Protein AF-L9YG20-F1 (afdb_monomer_lite)

Structure (mmCIF, N/CA/C/O backbone):
data_AF-L9YG20-F1
#
_entry.id   AF-L9YG20-F1
#
loop_
_atom_site.group_PDB
_atom_site.id
_atom_site.type_symbol
_atom_site.label_atom_id
_atom_site.label_alt_id
_atom_site.label_comp_id
_atom_site.label_asym_id
_atom_site.label_entity_id
_atom_site.label_seq_id
_atom_site.pdbx_PDB_ins_code
_atom_site.Cartn_x
_atom_site.Cartn_y
_atom_site.Cartn_z
_atom_site.occupancy
_atom_site.B_iso_or_equiv
_atom_site.auth_seq_id
_atom_site.auth_comp_id
_atom_site.auth_asym_id
_atom_site.auth_atom_id
_atom_site.pdbx_PDB_model_num
ATOM 1 N N . MET A 1 1 ? 28.658 10.683 -36.155 1.00 41.19 1 MET A N 1
ATOM 2 C CA . MET A 1 1 ? 28.350 9.750 -35.059 1.00 41.19 1 MET A CA 1
ATOM 3 C C . MET A 1 1 ? 27.259 10.428 -34.274 1.00 41.19 1 MET A C 1
ATOM 5 O O . MET A 1 1 ? 27.498 11.534 -33.816 1.00 41.19 1 MET A O 1
ATOM 9 N N . VAL A 1 2 ? 26.048 9.879 -34.307 1.00 47.47 2 VAL A N 1
ATOM 10 C CA . VAL A 1 2 ? 24.946 10.386 -33.490 1.00 47.47 2 VAL A CA 1
ATOM 11 C C . VAL A 1 2 ? 25.234 9.836 -32.102 1.00 47.47 2 VAL A C 1
ATOM 13 O O . VAL A 1 2 ? 25.239 8.621 -31.924 1.00 47.47 2 VAL A O 1
ATOM 16 N N . GLU A 1 3 ? 25.645 10.704 -31.184 1.00 47.28 3 GLU A N 1
ATOM 17 C CA . GLU A 1 3 ? 25.585 10.387 -29.763 1.00 47.28 3 GLU A CA 1
ATOM 18 C C . GLU A 1 3 ? 24.101 10.154 -29.473 1.00 47.28 3 GLU A C 1
ATOM 20 O O . GLU A 1 3 ? 23.304 11.079 -29.605 1.00 47.28 3 GLU A O 1
ATOM 25 N N . ASP A 1 4 ? 23.720 8.898 -29.215 1.00 54.09 4 ASP A N 1
ATOM 26 C CA . ASP A 1 4 ? 22.448 8.596 -28.564 1.00 54.09 4 ASP A CA 1
ATOM 27 C C . ASP A 1 4 ? 22.463 9.405 -27.266 1.00 54.09 4 ASP A C 1
ATOM 29 O O . ASP A 1 4 ? 23.190 9.085 -26.321 1.00 54.09 4 ASP A O 1
ATOM 33 N N . GLU A 1 5 ? 21.741 10.519 -27.264 1.00 53.12 5 GLU A N 1
ATOM 34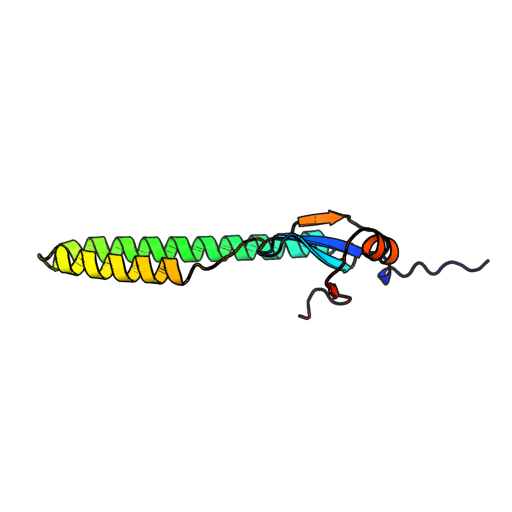 C CA . GLU A 1 5 ? 21.420 11.276 -26.068 1.00 53.12 5 GLU A CA 1
ATOM 35 C C . GLU A 1 5 ? 20.531 10.342 -25.247 1.00 53.12 5 GLU A C 1
ATOM 37 O O . GLU A 1 5 ? 19.328 10.254 -25.473 1.00 53.12 5 GLU A O 1
ATOM 42 N N . PHE A 1 6 ? 21.161 9.509 -24.413 1.00 54.47 6 PHE A N 1
ATOM 43 C CA . PHE A 1 6 ? 20.465 8.601 -23.514 1.00 54.47 6 PHE A CA 1
ATOM 44 C C . PHE A 1 6 ? 19.590 9.459 -22.609 1.00 54.47 6 PHE A C 1
ATOM 46 O O . PHE A 1 6 ? 20.088 10.113 -21.694 1.00 54.47 6 PHE A O 1
ATOM 53 N N . ASP A 1 7 ? 18.298 9.494 -22.911 1.00 66.25 7 ASP A N 1
ATOM 54 C CA . ASP A 1 7 ? 17.338 10.219 -22.113 1.00 66.25 7 ASP A CA 1
ATOM 55 C C . ASP A 1 7 ? 17.146 9.430 -20.818 1.00 66.25 7 ASP A C 1
ATOM 57 O O . ASP A 1 7 ? 16.628 8.313 -20.821 1.00 66.25 7 ASP A O 1
ATOM 61 N N . ASP A 1 8 ? 17.595 9.983 -19.692 1.00 67.75 8 ASP A N 1
ATOM 62 C CA . ASP A 1 8 ? 17.392 9.367 -18.376 1.00 67.75 8 ASP A CA 1
ATOM 63 C C . ASP A 1 8 ? 15.893 9.124 -18.086 1.00 67.75 8 ASP A C 1
ATOM 65 O O . ASP A 1 8 ? 15.562 8.302 -17.231 1.00 67.75 8 ASP A O 1
ATOM 69 N N . ARG A 1 9 ? 14.987 9.779 -18.834 1.00 71.94 9 ARG A N 1
ATOM 70 C CA . ARG A 1 9 ? 13.533 9.547 -18.812 1.00 71.94 9 ARG A CA 1
ATOM 71 C C . ARG A 1 9 ? 13.108 8.177 -19.347 1.00 71.94 9 ARG A C 1
ATOM 73 O O . ARG A 1 9 ? 12.033 7.708 -18.989 1.00 71.94 9 ARG A O 1
ATOM 80 N N . ASP A 1 10 ? 13.945 7.506 -20.133 1.00 87.25 10 ASP A N 1
ATOM 81 C CA . ASP A 1 10 ? 13.623 6.188 -20.691 1.00 87.25 10 ASP A CA 1
ATOM 82 C C . ASP A 1 10 ? 13.869 5.049 -19.692 1.00 87.25 10 ASP A C 1
ATOM 84 O O . ASP A 1 10 ? 13.489 3.906 -19.948 1.00 87.25 10 ASP A O 1
ATOM 88 N N . TRP A 1 11 ? 14.517 5.324 -18.556 1.00 92.38 11 TRP A N 1
ATOM 89 C CA . TRP A 1 11 ? 14.815 4.323 -17.536 1.00 92.38 11 TRP A CA 1
ATOM 90 C C . TRP A 1 11 ? 13.832 4.403 -16.374 1.00 92.38 11 TRP A C 1
ATOM 92 O O . TRP A 1 11 ? 13.639 5.449 -15.752 1.00 92.38 11 TRP A O 1
ATOM 102 N N . VAL A 1 12 ? 13.265 3.252 -16.026 1.00 94.62 12 VAL A N 1
ATOM 103 C CA . VAL A 1 12 ? 12.227 3.124 -15.008 1.00 94.62 12 VAL A CA 1
ATOM 104 C C . VAL A 1 12 ? 12.518 1.991 -14.030 1.00 94.62 12 VAL A C 1
ATOM 106 O O . VAL A 1 12 ? 13.182 1.006 -14.363 1.00 94.62 12 VAL A O 1
ATOM 109 N N . ASP A 1 13 ? 11.972 2.125 -12.827 1.00 95.88 13 ASP A N 1
ATOM 110 C CA . ASP A 1 13 ? 11.779 1.019 -11.893 1.00 95.88 13 ASP A CA 1
ATOM 111 C C . ASP A 1 13 ? 10.325 0.538 -11.995 1.00 95.88 13 ASP A C 1
ATOM 113 O O . ASP A 1 13 ? 9.406 1.336 -12.207 1.00 95.88 13 ASP A O 1
ATOM 117 N N . VAL A 1 14 ? 10.096 -0.764 -11.826 1.00 95.94 14 VAL A N 1
ATOM 118 C CA . VAL A 1 14 ? 8.758 -1.365 -11.888 1.00 95.94 14 VAL A CA 1
ATOM 119 C C . VAL A 1 14 ? 8.318 -1.800 -10.499 1.00 95.94 14 VAL A C 1
ATOM 121 O O . VAL A 1 14 ? 8.989 -2.577 -9.818 1.00 95.94 14 VAL A O 1
ATOM 124 N N . LEU A 1 15 ? 7.153 -1.306 -10.095 1.00 94.81 15 LEU A N 1
ATOM 125 C CA . LEU A 1 15 ? 6.478 -1.613 -8.845 1.00 94.81 15 LEU A CA 1
ATOM 126 C C . LEU A 1 15 ? 5.352 -2.615 -9.091 1.00 94.81 15 LEU A C 1
ATOM 128 O O . LEU A 1 15 ? 4.544 -2.418 -9.996 1.00 94.81 15 LEU A O 1
ATOM 132 N N . ARG A 1 16 ? 5.258 -3.647 -8.251 1.00 94.31 16 ARG A N 1
ATOM 133 C CA . ARG A 1 16 ? 4.124 -4.577 -8.204 1.00 94.31 16 ARG A CA 1
ATOM 134 C C . ARG A 1 16 ? 3.275 -4.321 -6.966 1.00 94.31 16 ARG A C 1
ATOM 136 O O . ARG A 1 16 ? 3.779 -4.429 -5.845 1.00 94.31 16 ARG A O 1
ATOM 143 N N . TYR A 1 17 ? 1.997 -4.045 -7.186 1.00 90.12 17 TYR A N 1
ATOM 144 C CA . TYR A 1 17 ? 0.952 -3.947 -6.172 1.00 90.12 17 TYR A CA 1
ATOM 145 C C . TYR A 1 17 ? 0.128 -5.234 -6.163 1.00 90.12 17 TYR A C 1
ATOM 147 O O . TYR A 1 17 ? -0.231 -5.749 -7.217 1.00 90.12 17 TYR A O 1
ATOM 155 N N . GLU A 1 18 ? -0.193 -5.755 -4.982 1.00 88.62 18 GLU A N 1
ATOM 156 C CA . GLU A 1 18 ? -1.123 -6.883 -4.844 1.00 88.62 18 GLU A CA 1
ATOM 157 C C . GLU A 1 18 ? -2.548 -6.336 -4.699 1.00 88.62 18 GLU A C 1
ATOM 159 O O . GLU A 1 18 ? -2.864 -5.709 -3.699 1.00 88.62 18 GLU A O 1
ATOM 164 N N . THR A 1 19 ? -3.430 -6.539 -5.672 1.00 82.44 19 THR A N 1
ATOM 165 C CA . THR A 1 19 ? -4.819 -6.055 -5.577 1.00 82.44 19 THR A CA 1
ATOM 166 C C . THR A 1 19 ? -5.787 -7.221 -5.410 1.00 82.44 19 THR A C 1
ATOM 168 O O . THR A 1 19 ? -5.451 -8.364 -5.722 1.00 82.44 19 THR A O 1
ATOM 171 N N . ALA A 1 20 ? -7.025 -6.939 -4.998 1.00 79.06 20 ALA A N 1
ATOM 172 C CA . ALA A 1 20 ? -8.086 -7.949 -4.928 1.00 79.06 20 ALA A CA 1
ATOM 173 C C . ALA A 1 20 ? -8.361 -8.634 -6.287 1.00 79.06 20 ALA A C 1
ATOM 175 O O . ALA A 1 20 ? -8.847 -9.762 -6.335 1.00 79.06 20 ALA A O 1
ATOM 176 N N . SER A 1 21 ? -8.041 -7.962 -7.398 1.00 82.75 21 SER A N 1
ATOM 177 C CA . SER A 1 21 ? -8.140 -8.488 -8.766 1.00 82.75 21 SER A CA 1
ATOM 178 C C . SER A 1 21 ? -6.881 -9.211 -9.264 1.00 82.75 21 SER A C 1
ATOM 180 O O . SER A 1 21 ? -6.911 -9.769 -10.359 1.00 82.75 21 SER A O 1
ATOM 182 N N . GLY A 1 22 ? -5.791 -9.228 -8.488 1.00 85.06 22 GLY A N 1
ATOM 183 C CA . GLY A 1 22 ? -4.488 -9.773 -8.884 1.00 85.06 22 GLY A CA 1
ATOM 184 C C . GLY A 1 22 ? -3.357 -8.733 -8.867 1.00 85.06 22 GLY A C 1
ATOM 185 O O . GLY A 1 22 ? -3.563 -7.598 -8.429 1.00 85.06 22 GLY A O 1
ATOM 186 N N . PRO A 1 23 ? -2.140 -9.100 -9.303 1.00 89.81 23 PRO A N 1
ATOM 187 C CA . PRO A 1 23 ? -1.013 -8.177 -9.325 1.00 89.81 23 PRO A CA 1
ATOM 188 C C . PRO A 1 23 ? -1.226 -7.068 -10.365 1.00 89.81 23 PRO A C 1
ATOM 190 O O . PRO A 1 23 ? -1.599 -7.351 -11.499 1.00 89.81 23 PRO A O 1
ATOM 193 N N . SER A 1 24 ? -0.948 -5.826 -9.973 1.00 89.88 24 SER A N 1
ATOM 194 C CA . SER A 1 24 ? -0.959 -4.630 -10.824 1.00 89.88 24 SER A CA 1
ATOM 195 C C . SER A 1 24 ? 0.448 -4.040 -10.891 1.00 89.88 24 SER A C 1
ATOM 197 O O . SER A 1 24 ? 1.159 -4.018 -9.877 1.00 89.88 24 SER A O 1
ATOM 199 N N . TYR A 1 25 ? 0.873 -3.584 -12.070 1.00 93.25 25 TYR A N 1
ATOM 200 C CA . TYR A 1 25 ? 2.240 -3.112 -12.300 1.00 93.25 25 TYR A CA 1
ATOM 201 C C . TYR A 1 25 ? 2.268 -1.629 -12.661 1.00 93.25 25 TYR A C 1
ATOM 203 O O . TYR A 1 25 ? 1.540 -1.165 -13.534 1.00 93.25 25 TYR A O 1
ATOM 211 N N . ARG A 1 26 ? 3.156 -0.876 -12.007 1.00 92.19 26 ARG A N 1
ATOM 212 C CA . ARG A 1 26 ? 3.351 0.560 -12.240 1.00 92.19 26 ARG A CA 1
ATOM 213 C C . ARG A 1 26 ? 4.819 0.852 -12.488 1.00 92.19 26 ARG A C 1
ATOM 215 O O . ARG A 1 26 ? 5.669 0.376 -11.743 1.00 92.19 26 ARG A O 1
ATOM 222 N N . SER A 1 27 ? 5.118 1.666 -13.490 1.00 93.50 27 SER A N 1
ATOM 223 C CA . SER A 1 27 ? 6.482 2.150 -13.728 1.00 93.50 27 SER A CA 1
ATOM 224 C C . SER A 1 27 ? 6.675 3.547 -13.146 1.00 93.50 27 SER A C 1
ATOM 226 O O . SER A 1 27 ? 5.782 4.391 -13.267 1.00 93.50 27 SER A O 1
ATOM 228 N N . VAL A 1 28 ? 7.844 3.789 -12.563 1.00 92.50 28 VAL A N 1
ATOM 229 C CA . VAL A 1 28 ? 8.265 5.078 -11.994 1.00 92.50 28 VAL A CA 1
ATOM 230 C C . VAL A 1 28 ? 9.683 5.410 -12.460 1.00 92.50 28 VAL A C 1
ATOM 232 O O . VAL A 1 28 ? 10.394 4.489 -12.865 1.00 92.50 28 VAL A O 1
ATOM 235 N N . PRO A 1 29 ? 10.137 6.673 -12.392 1.00 93.25 29 PRO A N 1
ATOM 236 C CA . PRO A 1 29 ? 11.488 7.027 -12.815 1.00 93.25 29 PRO A CA 1
ATOM 237 C C . PRO A 1 29 ? 12.556 6.214 -12.075 1.00 93.25 29 PRO A C 1
ATOM 239 O O . PRO A 1 29 ? 12.409 5.892 -10.890 1.00 93.25 29 PRO A O 1
ATOM 242 N N . ALA A 1 30 ? 13.638 5.877 -12.775 1.00 92.88 30 ALA A N 1
ATOM 243 C CA . ALA A 1 30 ? 14.690 5.028 -12.234 1.00 92.88 30 ALA A CA 1
ATOM 244 C C . ALA A 1 30 ? 15.301 5.578 -10.932 1.00 92.88 30 ALA A C 1
ATOM 246 O O . ALA A 1 30 ? 15.706 6.738 -10.839 1.00 92.88 30 ALA A O 1
ATOM 247 N N . GLY A 1 31 ? 15.448 4.709 -9.932 1.00 91.00 31 GLY A N 1
ATOM 248 C CA . GLY A 1 31 ? 15.973 5.045 -8.609 1.00 91.00 31 GLY A CA 1
ATOM 249 C C . GLY A 1 31 ? 14.923 5.546 -7.613 1.00 91.00 31 GLY A C 1
ATOM 250 O O . GLY A 1 31 ? 15.263 5.760 -6.445 1.00 91.00 31 GLY A O 1
ATOM 251 N N . GLU A 1 32 ? 13.665 5.705 -8.027 1.00 91.88 32 GLU A N 1
ATOM 252 C CA . GLU A 1 32 ? 12.581 6.137 -7.145 1.00 91.88 32 GLU A CA 1
ATOM 253 C C . GLU A 1 32 ? 11.834 4.961 -6.497 1.00 91.88 32 GLU A C 1
ATOM 255 O O . GLU A 1 32 ? 11.253 5.125 -5.419 1.00 91.88 32 GLU A O 1
ATOM 260 N N . GLY A 1 33 ? 11.897 3.753 -7.076 1.00 92.00 33 GLY A N 1
ATOM 261 C CA . GLY A 1 33 ? 11.098 2.609 -6.627 1.00 92.00 33 GLY A CA 1
ATOM 262 C C . GLY A 1 33 ? 11.262 2.313 -5.133 1.00 92.00 33 GLY A C 1
ATOM 263 O O . GLY A 1 33 ? 10.287 2.276 -4.380 1.00 92.00 33 GLY A O 1
ATOM 264 N N . ASN A 1 34 ? 12.508 2.223 -4.661 1.00 93.69 34 ASN A N 1
ATOM 265 C CA . ASN A 1 34 ? 12.816 1.968 -3.250 1.00 93.69 34 ASN A CA 1
ATOM 266 C C . ASN A 1 34 ? 12.335 3.085 -2.307 1.00 93.69 34 ASN A C 1
ATOM 268 O O . ASN A 1 34 ? 11.956 2.812 -1.164 1.00 93.69 34 ASN A O 1
ATOM 272 N N . ARG A 1 35 ? 12.312 4.346 -2.764 1.00 91.50 35 ARG A N 1
ATOM 273 C CA . ARG A 1 35 ? 11.799 5.463 -1.956 1.00 91.50 35 ARG A CA 1
ATOM 274 C C . ARG A 1 35 ? 10.286 5.360 -1.789 1.00 91.50 35 ARG A C 1
ATOM 276 O O . ARG A 1 35 ? 9.792 5.549 -0.676 1.00 91.50 35 ARG A O 1
ATOM 283 N N . ILE A 1 36 ? 9.570 5.005 -2.854 1.00 91.12 36 ILE A N 1
ATOM 284 C CA . ILE A 1 36 ? 8.117 4.799 -2.825 1.00 91.12 36 ILE A CA 1
ATOM 285 C C . ILE A 1 36 ? 7.753 3.632 -1.905 1.00 91.12 36 ILE A C 1
ATOM 287 O O . ILE A 1 36 ? 6.851 3.775 -1.075 1.00 91.12 36 ILE A O 1
ATOM 291 N N . VAL A 1 37 ? 8.478 2.510 -1.983 1.00 93.06 37 VAL A N 1
ATOM 292 C CA . VAL A 1 37 ? 8.278 1.371 -1.069 1.00 93.06 37 VAL A CA 1
ATOM 293 C C . VAL A 1 37 ? 8.481 1.806 0.383 1.00 93.06 37 VAL A C 1
ATOM 295 O O . VAL A 1 37 ? 7.599 1.607 1.219 1.00 93.06 37 VAL A O 1
ATOM 298 N N . ALA A 1 38 ? 9.588 2.488 0.689 1.00 91.50 38 ALA A N 1
ATOM 299 C CA . ALA A 1 38 ? 9.875 2.957 2.044 1.00 91.50 38 ALA A CA 1
ATOM 300 C C . ALA A 1 38 ? 8.815 3.943 2.579 1.00 91.50 38 ALA A C 1
ATOM 302 O O . ALA A 1 38 ? 8.495 3.933 3.776 1.00 91.50 38 ALA A O 1
ATOM 303 N N . ALA A 1 39 ? 8.254 4.791 1.711 1.00 89.62 39 ALA A N 1
ATOM 304 C CA . ALA A 1 39 ? 7.165 5.697 2.064 1.00 89.62 39 ALA A CA 1
ATOM 305 C C . ALA A 1 39 ? 5.897 4.922 2.464 1.00 89.62 39 ALA A C 1
ATOM 307 O O . ALA A 1 39 ? 5.356 5.161 3.551 1.00 89.62 39 ALA A O 1
ATOM 308 N N . HIS A 1 40 ? 5.493 3.936 1.658 1.00 88.94 40 HIS A N 1
ATOM 309 C CA . HIS A 1 40 ? 4.344 3.077 1.951 1.00 88.94 40 HIS A CA 1
ATOM 310 C C . HIS A 1 40 ? 4.560 2.234 3.215 1.00 88.94 40 HIS A C 1
ATOM 312 O O . HIS A 1 40 ? 3.672 2.145 4.063 1.00 88.94 40 HIS A O 1
ATOM 318 N N . GLU A 1 41 ? 5.757 1.683 3.433 1.00 89.31 41 GLU A N 1
ATOM 319 C CA . GLU A 1 41 ? 6.086 0.967 4.673 1.00 89.31 41 GLU A CA 1
ATOM 320 C C . GLU A 1 41 ? 5.983 1.863 5.914 1.00 89.31 41 GLU A C 1
ATOM 322 O O . GLU A 1 41 ? 5.565 1.434 6.997 1.00 89.31 41 GLU A O 1
ATOM 327 N N . ASN A 1 42 ? 6.408 3.122 5.802 1.00 87.00 42 ASN A N 1
ATOM 328 C CA . ASN A 1 42 ? 6.303 4.077 6.897 1.00 87.00 42 ASN A CA 1
ATOM 329 C C . ASN A 1 42 ? 4.841 4.412 7.205 1.00 87.00 42 ASN A C 1
ATOM 331 O O . ASN A 1 42 ? 4.453 4.477 8.375 1.00 87.00 42 ASN A O 1
ATOM 335 N N . GLU A 1 43 ? 4.014 4.594 6.179 1.00 83.56 43 GLU A N 1
ATOM 336 C CA . GLU A 1 43 ? 2.587 4.816 6.371 1.00 83.56 43 GLU A CA 1
ATOM 337 C C . GLU A 1 43 ? 1.890 3.586 6.965 1.00 83.56 43 GLU A C 1
ATOM 339 O O . GLU A 1 43 ? 1.153 3.721 7.947 1.00 83.56 43 GLU A O 1
ATOM 344 N N . LEU A 1 44 ? 2.206 2.380 6.484 1.00 85.81 44 LEU A N 1
ATOM 345 C CA . LEU A 1 44 ? 1.693 1.136 7.053 1.00 85.81 44 LEU A CA 1
ATOM 346 C C . LEU A 1 44 ? 2.040 1.028 8.545 1.00 85.81 44 LEU A C 1
ATOM 348 O O . LEU A 1 44 ? 1.172 0.760 9.381 1.00 85.81 44 LEU A O 1
ATOM 352 N N . ARG A 1 45 ? 3.291 1.326 8.921 1.00 84.31 45 ARG A N 1
ATOM 353 C CA . ARG A 1 45 ? 3.718 1.355 10.331 1.00 84.31 45 ARG A CA 1
ATOM 354 C C . ARG A 1 45 ? 2.941 2.379 11.160 1.00 84.31 45 ARG A C 1
ATOM 356 O O . ARG A 1 45 ? 2.578 2.077 12.302 1.00 84.31 45 ARG A O 1
ATOM 363 N N . LYS A 1 46 ? 2.667 3.573 10.622 1.00 83.50 46 LYS A N 1
ATOM 364 C CA . LYS A 1 46 ? 1.846 4.595 11.300 1.00 83.50 46 LYS A CA 1
ATOM 365 C C . LYS A 1 46 ? 0.417 4.098 11.513 1.00 83.50 46 LYS A C 1
ATOM 367 O O . LYS A 1 46 ? -0.080 4.178 12.637 1.00 83.50 46 LYS A O 1
ATOM 372 N N . ARG A 1 47 ? -0.213 3.523 10.486 1.00 79.62 47 ARG A N 1
ATOM 373 C CA . ARG A 1 47 ? -1.578 2.973 10.560 1.00 79.62 47 ARG A CA 1
ATOM 374 C C . ARG A 1 47 ? -1.682 1.854 11.596 1.00 79.62 47 ARG A C 1
ATOM 376 O O . ARG A 1 47 ? -2.553 1.903 12.466 1.00 79.62 47 ARG A O 1
ATOM 383 N N . ILE A 1 48 ? -0.744 0.903 11.590 1.00 82.56 48 ILE A N 1
ATOM 384 C CA . ILE A 1 48 ? -0.681 -0.178 12.591 1.00 82.56 48 ILE A CA 1
ATOM 385 C C . ILE A 1 48 ? -0.553 0.397 14.007 1.00 82.56 48 ILE A C 1
ATOM 387 O O . ILE A 1 48 ? -1.237 -0.056 14.929 1.00 82.56 48 ILE A O 1
ATOM 391 N N . ARG A 1 49 ? 0.291 1.419 14.198 1.00 81.38 49 ARG A N 1
ATOM 392 C CA . ARG A 1 49 ? 0.467 2.075 15.500 1.00 81.38 49 ARG A CA 1
ATOM 393 C C . ARG A 1 49 ? -0.822 2.739 15.983 1.00 81.38 49 ARG A C 1
ATOM 395 O O . ARG A 1 49 ? -1.193 2.540 17.138 1.00 81.38 49 ARG A O 1
ATOM 402 N N . VAL A 1 50 ? -1.507 3.483 15.116 1.00 80.31 50 VAL A N 1
ATOM 403 C CA . VAL A 1 50 ? -2.788 4.133 15.437 1.00 80.31 50 VAL A CA 1
ATOM 404 C C . VAL A 1 50 ? -3.845 3.091 15.795 1.00 80.31 50 VAL A C 1
ATOM 406 O O . VAL A 1 50 ? -4.492 3.213 16.833 1.00 80.31 50 VAL A O 1
ATOM 409 N N . ARG A 1 51 ? -3.962 2.012 15.011 1.00 77.56 51 ARG A N 1
ATOM 410 C CA . ARG A 1 51 ? -4.894 0.911 15.295 1.00 77.56 51 ARG A CA 1
ATOM 411 C C . ARG A 1 51 ? -4.612 0.259 16.648 1.00 77.56 51 ARG A C 1
ATOM 413 O O . ARG A 1 51 ? -5.539 0.010 17.416 1.00 77.56 51 ARG A O 1
ATOM 420 N N . ARG A 1 52 ? -3.338 0.013 16.971 1.00 76.62 52 ARG A N 1
ATOM 421 C CA . ARG A 1 52 ? -2.938 -0.554 18.266 1.00 76.62 52 ARG A CA 1
ATOM 422 C C . ARG A 1 52 ? -3.300 0.375 19.423 1.00 76.62 52 ARG A C 1
ATOM 424 O O . ARG A 1 52 ? -3.849 -0.097 20.411 1.00 76.62 52 ARG A O 1
ATOM 431 N N . LEU A 1 53 ? -3.034 1.676 19.296 1.00 82.56 53 LEU A N 1
ATOM 432 C CA . LEU A 1 53 ? -3.418 2.668 20.305 1.00 82.56 53 LEU A CA 1
ATOM 433 C C . LEU A 1 53 ? -4.939 2.726 20.494 1.00 82.56 53 LEU A C 1
ATOM 435 O O . LEU A 1 53 ? -5.401 2.724 21.633 1.00 82.56 53 LEU A O 1
ATOM 439 N N . GLY A 1 54 ? -5.709 2.698 19.402 1.00 77.88 54 GLY A N 1
ATOM 440 C CA . GLY A 1 54 ? -7.171 2.643 19.448 1.00 77.88 54 GLY A CA 1
ATOM 441 C C . GLY A 1 54 ? -7.691 1.408 20.186 1.00 77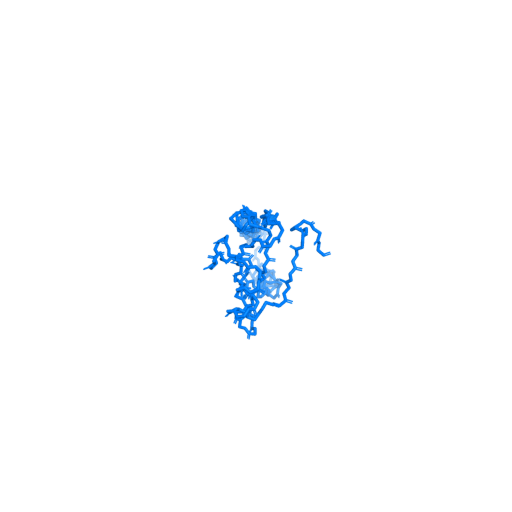.88 54 GLY A C 1
ATOM 442 O O . GLY A 1 54 ? -8.504 1.538 21.099 1.00 77.88 54 GLY A O 1
ATOM 443 N N . MET A 1 55 ? -7.167 0.216 19.871 1.00 77.38 55 MET A N 1
ATOM 444 C CA . MET A 1 55 ? -7.541 -1.019 20.576 1.00 77.38 55 MET A CA 1
ATOM 445 C C . MET A 1 55 ? -7.180 -0.977 22.064 1.00 77.38 55 MET A C 1
ATOM 447 O O . MET A 1 55 ? -7.988 -1.389 22.894 1.00 77.38 55 MET A O 1
ATOM 451 N N . THR A 1 56 ? -6.008 -0.442 22.421 1.00 78.81 56 THR A N 1
ATOM 452 C CA . THR A 1 56 ? -5.627 -0.249 23.828 1.00 78.81 56 THR A CA 1
ATOM 453 C C . THR A 1 56 ? -6.594 0.699 24.541 1.00 78.81 56 THR A C 1
ATOM 455 O O . THR A 1 56 ? -7.026 0.402 25.652 1.00 78.81 56 THR A O 1
ATOM 458 N N . GLY A 1 57 ? -6.978 1.810 23.903 1.00 77.69 57 GLY A N 1
ATOM 459 C CA . GLY A 1 57 ? -7.954 2.754 24.450 1.00 77.69 57 GLY A CA 1
ATOM 460 C C . GLY A 1 57 ? -9.320 2.110 24.698 1.00 77.69 57 GLY A C 1
ATOM 461 O O . GLY A 1 57 ? -9.880 2.269 25.781 1.00 77.69 57 GLY A O 1
ATOM 462 N N . ILE A 1 58 ? -9.816 1.315 23.743 1.00 76.06 58 ILE A N 1
ATOM 463 C CA . ILE A 1 58 ? -11.057 0.543 23.904 1.00 76.06 58 ILE A CA 1
ATOM 464 C C . ILE A 1 58 ? -10.920 -0.440 25.072 1.00 76.06 58 ILE A C 1
ATOM 466 O O . ILE A 1 58 ? -11.780 -0.459 25.946 1.00 76.06 58 ILE A O 1
ATOM 470 N N . ALA A 1 59 ? -9.831 -1.208 25.150 1.00 72.31 59 ALA A N 1
ATOM 471 C CA . ALA A 1 59 ? -9.615 -2.164 26.237 1.00 72.31 59 ALA A CA 1
ATOM 472 C C . ALA A 1 59 ? -9.610 -1.493 27.625 1.00 72.31 59 ALA A C 1
ATOM 474 O O . ALA A 1 59 ? -10.224 -2.010 28.559 1.00 72.31 59 ALA A O 1
ATOM 475 N N . ILE A 1 60 ? -8.980 -0.318 27.754 1.00 78.81 60 ILE A N 1
ATOM 476 C CA . ILE A 1 60 ? -8.995 0.475 28.994 1.00 78.81 60 ILE A CA 1
ATOM 477 C C . ILE A 1 60 ? -10.414 0.953 29.315 1.00 78.81 60 ILE A C 1
ATOM 479 O O . ILE A 1 60 ? -10.868 0.785 30.446 1.00 78.81 60 ILE A O 1
ATOM 483 N N . ALA A 1 61 ? -11.132 1.513 28.337 1.00 68.25 61 ALA A N 1
ATOM 484 C CA . ALA A 1 61 ? -12.500 1.996 28.530 1.00 68.25 61 ALA A CA 1
ATOM 485 C C . ALA A 1 61 ? -13.448 0.874 28.980 1.00 68.25 61 ALA A C 1
ATOM 487 O O . ALA A 1 61 ? -14.287 1.085 29.852 1.00 68.25 61 ALA A O 1
ATOM 488 N N . VAL A 1 62 ? -13.273 -0.333 28.441 1.00 67.50 62 VAL A N 1
ATOM 489 C CA . VAL A 1 62 ? -14.018 -1.531 28.848 1.00 67.50 62 VAL A CA 1
ATOM 490 C C . VAL A 1 62 ? -13.650 -1.962 30.262 1.00 67.50 62 VAL A C 1
ATOM 492 O O . VAL A 1 62 ? -14.544 -2.232 31.060 1.00 67.50 62 VAL A O 1
ATOM 495 N N . GLY A 1 63 ? -12.357 -1.999 30.592 1.00 65.75 63 GLY A N 1
ATOM 496 C CA . GLY A 1 63 ? -11.889 -2.350 31.932 1.00 65.75 63 GLY A CA 1
ATOM 497 C C . GLY A 1 63 ? -12.433 -1.403 33.004 1.00 65.75 63 GLY A C 1
ATOM 498 O O . GLY A 1 63 ? -12.975 -1.853 34.008 1.00 65.75 63 GLY A O 1
ATOM 499 N N . VAL A 1 64 ? -12.356 -0.092 32.767 1.00 67.06 64 VAL A N 1
ATOM 500 C CA . VAL A 1 64 ? -12.853 0.932 33.702 1.00 67.06 64 VAL A CA 1
ATOM 501 C C . VAL A 1 64 ? -14.386 0.977 33.722 1.00 67.06 64 VAL A C 1
ATOM 503 O O . VAL A 1 64 ? -14.991 1.023 34.792 1.00 67.06 64 VAL A O 1
ATOM 506 N N . GLY A 1 65 ? -15.037 0.913 32.559 1.00 59.19 65 GLY A N 1
ATOM 507 C CA . GLY A 1 65 ? -16.497 0.939 32.443 1.00 59.19 65 GLY A CA 1
ATOM 508 C C . GLY A 1 65 ? -17.177 -0.305 33.021 1.00 59.19 65 GLY A C 1
ATOM 509 O O . GLY A 1 65 ? -18.228 -0.195 33.646 1.00 59.19 65 GLY A O 1
ATOM 510 N N . GLY A 1 66 ? -16.564 -1.484 32.884 1.00 56.31 66 GLY A N 1
ATOM 511 C CA . GLY A 1 66 ? -17.058 -2.728 33.480 1.00 56.31 66 GLY A 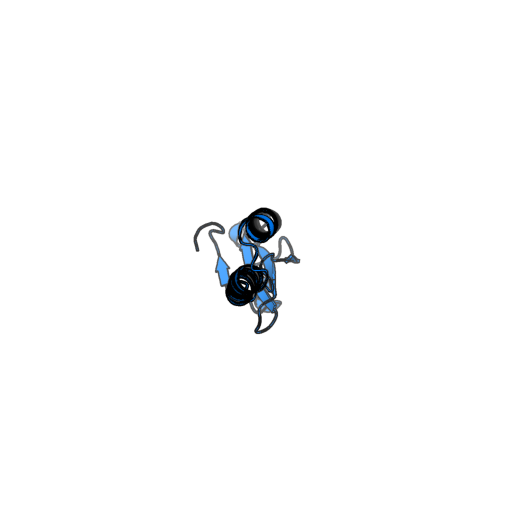CA 1
ATOM 512 C C . GLY A 1 66 ? -17.049 -2.708 35.010 1.00 56.31 66 GLY A C 1
ATOM 513 O O . GLY A 1 66 ? -17.949 -3.276 35.625 1.00 56.31 66 GLY A O 1
ATOM 514 N N . VAL A 1 67 ? -16.089 -2.004 35.618 1.00 58.50 67 VAL A N 1
ATOM 515 C CA . VAL A 1 67 ? -16.021 -1.811 37.077 1.00 58.50 67 VAL A CA 1
ATOM 516 C C . VAL A 1 67 ? -17.091 -0.830 37.571 1.00 58.50 67 VAL A C 1
ATOM 518 O O . VAL A 1 67 ? -17.634 -1.023 38.653 1.00 58.50 67 VAL A O 1
ATOM 521 N N . LEU A 1 68 ? -17.429 0.202 36.791 1.00 57.69 68 LEU A N 1
ATOM 522 C CA . LEU A 1 68 ? -18.330 1.276 37.234 1.00 57.69 68 LEU A CA 1
ATOM 523 C C . LEU A 1 68 ? -19.827 0.977 37.081 1.00 57.69 68 LEU A C 1
ATOM 525 O O . LEU A 1 68 ? -20.638 1.638 37.721 1.00 57.69 68 LEU A O 1
ATOM 529 N N . VAL A 1 69 ? -20.218 0.035 36.219 1.00 57.53 69 VAL A N 1
ATOM 530 C CA . VAL A 1 69 ? -21.626 -0.078 35.794 1.00 57.53 69 VAL A CA 1
ATOM 531 C C . VAL A 1 69 ? -22.400 -1.196 36.515 1.00 57.53 69 VAL A C 1
ATOM 533 O O . VAL A 1 69 ? -23.613 -1.268 36.344 1.00 57.53 69 VAL A O 1
ATOM 536 N N . GLU A 1 70 ? -21.762 -2.077 37.305 1.00 62.41 70 GLU A N 1
ATOM 537 C CA . GLU A 1 70 ? -22.367 -3.270 37.973 1.00 62.41 70 GLU A CA 1
ATOM 538 C C . GLU A 1 70 ? -23.236 -4.183 37.065 1.00 62.41 70 GLU A C 1
ATOM 540 O O . GLU A 1 70 ? -23.779 -5.201 37.488 1.00 62.41 70 GLU A O 1
ATOM 545 N N . ARG A 1 71 ? -23.348 -3.863 35.772 1.00 65.25 71 ARG A N 1
ATOM 546 C CA . ARG A 1 71 ? -24.141 -4.551 34.758 1.00 65.25 71 ARG A CA 1
ATOM 547 C C . ARG A 1 71 ? -23.231 -4.889 33.594 1.00 65.25 71 ARG A C 1
ATOM 549 O O . ARG A 1 71 ? -23.206 -4.203 32.571 1.00 65.25 71 ARG A O 1
ATOM 556 N N . ALA A 1 72 ? -22.517 -5.997 33.762 1.00 63.53 72 ALA A N 1
ATOM 557 C CA . ALA A 1 72 ? -21.590 -6.558 32.781 1.00 63.53 72 ALA A CA 1
ATOM 558 C C . ALA A 1 72 ? -22.188 -6.666 31.362 1.00 63.53 72 ALA A C 1
ATOM 560 O O . ALA A 1 72 ? -21.474 -6.504 30.377 1.00 63.53 72 ALA A O 1
ATOM 561 N N . VAL A 1 73 ? -23.508 -6.866 31.251 1.00 72.00 73 VAL A N 1
ATOM 562 C CA . VAL A 1 73 ? -24.230 -6.987 29.973 1.00 72.00 73 VAL A CA 1
ATOM 563 C C . VAL A 1 73 ? -24.160 -5.708 29.128 1.00 72.00 73 VAL A C 1
ATOM 565 O O . VAL A 1 73 ? -23.945 -5.790 27.922 1.00 72.00 73 VAL A O 1
ATOM 568 N N . VAL A 1 74 ? -24.304 -4.525 29.737 1.00 69.38 74 VAL A N 1
ATOM 569 C CA . VAL A 1 74 ? -24.277 -3.249 28.994 1.00 69.38 74 VAL A CA 1
ATOM 570 C C . VAL A 1 74 ? -22.858 -2.939 28.525 1.00 69.38 74 VAL A C 1
ATOM 572 O O . VAL A 1 74 ? -22.661 -2.557 27.373 1.00 69.38 74 VAL A O 1
ATOM 575 N N . GLY A 1 75 ? -21.864 -3.183 29.386 1.00 68.88 75 GLY A N 1
ATOM 576 C CA . GLY A 1 75 ? -20.453 -3.058 29.022 1.00 68.88 75 GLY A CA 1
ATOM 577 C C . GLY A 1 75 ? -20.086 -3.970 27.850 1.00 68.88 75 GLY A C 1
ATOM 578 O O . GLY A 1 75 ? -19.518 -3.501 26.868 1.00 68.88 75 GLY A O 1
ATOM 579 N N . ALA A 1 76 ? -20.491 -5.244 27.907 1.00 73.62 76 ALA A N 1
ATOM 580 C CA . ALA A 1 76 ? -20.256 -6.217 26.842 1.00 73.62 76 ALA A CA 1
ATOM 581 C C . ALA A 1 76 ? -20.888 -5.803 25.501 1.00 73.62 76 ALA A C 1
ATOM 583 O O . ALA A 1 76 ? -20.257 -5.954 24.456 1.00 73.62 76 ALA A O 1
ATOM 584 N N . LEU A 1 77 ? -22.100 -5.236 25.523 1.00 77.25 77 LEU A N 1
ATOM 585 C CA . LEU A 1 77 ? -22.787 -4.789 24.309 1.00 77.25 77 LEU A CA 1
ATOM 586 C C . LEU A 1 77 ? -22.046 -3.628 23.626 1.00 77.25 77 LEU A C 1
ATOM 588 O O . LEU A 1 77 ? -21.865 -3.636 22.411 1.00 77.25 77 LEU A O 1
ATOM 592 N N . VAL A 1 78 ? -21.563 -2.658 24.410 1.00 72.94 78 VAL A N 1
ATOM 593 C CA . VAL A 1 78 ? -20.768 -1.532 23.893 1.00 72.94 78 VAL A CA 1
ATOM 594 C C . VAL A 1 78 ? -19.456 -2.030 23.282 1.00 72.94 78 VAL A C 1
ATOM 596 O O . VAL A 1 78 ? -19.087 -1.586 22.197 1.00 72.94 78 VAL A O 1
ATOM 599 N N . VAL A 1 79 ? -18.785 -2.998 23.919 1.00 75.00 79 VAL A N 1
ATOM 600 C CA . VAL A 1 79 ? -17.574 -3.625 23.357 1.00 75.00 79 VAL A CA 1
ATOM 601 C C . VAL A 1 79 ? -17.877 -4.267 22.012 1.00 75.00 79 VAL A C 1
ATOM 603 O O . VAL A 1 79 ? -17.152 -4.032 21.050 1.00 75.00 79 VAL A O 1
ATOM 606 N N . ALA A 1 80 ? -18.948 -5.060 21.936 1.00 78.44 80 ALA A N 1
ATOM 607 C CA . ALA A 1 80 ? -19.322 -5.773 20.723 1.00 78.44 80 ALA A CA 1
ATOM 608 C C . ALA A 1 80 ? -19.610 -4.808 19.563 1.00 78.44 80 ALA A C 1
ATOM 610 O O . ALA A 1 80 ? -19.159 -5.052 18.445 1.00 78.44 80 ALA A O 1
ATOM 611 N N . ILE A 1 81 ? -20.282 -3.684 19.833 1.00 78.88 81 ILE A N 1
ATOM 612 C CA . ILE A 1 81 ? -20.546 -2.641 18.832 1.00 78.88 81 ILE A CA 1
ATOM 613 C C . ILE A 1 81 ? -19.241 -1.983 18.370 1.00 78.88 81 ILE A C 1
ATOM 615 O O . ILE A 1 81 ? -19.030 -1.841 17.170 1.00 78.88 81 ILE A O 1
ATOM 619 N N . LEU A 1 82 ? -18.348 -1.609 19.293 1.00 75.25 82 LEU A N 1
ATOM 620 C CA . LEU A 1 82 ? -17.078 -0.958 18.949 1.00 75.25 82 LEU A CA 1
ATOM 621 C C . LEU A 1 82 ? -16.137 -1.889 18.177 1.00 75.25 82 LEU A C 1
ATOM 623 O O . LEU A 1 82 ? -15.529 -1.474 17.191 1.00 75.25 82 LEU A O 1
ATOM 627 N N . VAL A 1 83 ? -16.035 -3.151 18.598 1.00 76.50 83 VAL A N 1
ATOM 628 C CA . VAL A 1 83 ? -15.249 -4.174 17.899 1.00 76.50 83 VAL A CA 1
ATOM 629 C C . VAL A 1 83 ? -15.849 -4.447 16.523 1.00 76.50 83 VAL A C 1
ATOM 631 O O . VAL A 1 83 ? -15.110 -4.440 15.545 1.00 76.50 83 VAL A O 1
ATOM 634 N N . GLY A 1 84 ? -17.171 -4.621 16.426 1.00 75.88 84 GLY A N 1
ATOM 635 C CA . GLY A 1 84 ? -17.865 -4.842 15.157 1.00 75.88 84 GLY A CA 1
ATOM 636 C C . GLY A 1 84 ? -17.694 -3.677 14.181 1.00 75.88 84 GLY A C 1
ATOM 637 O O . GLY A 1 84 ? -17.334 -3.896 13.028 1.00 75.88 84 GLY A O 1
ATOM 638 N N . ALA A 1 85 ? -17.860 -2.438 14.650 1.00 72.62 85 ALA A N 1
ATOM 639 C CA . ALA 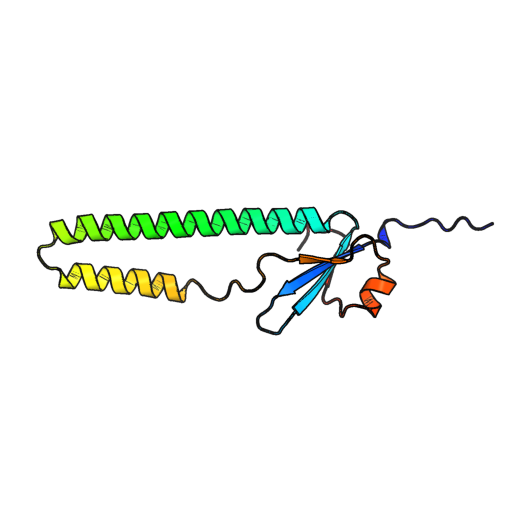A 1 85 ? -17.636 -1.238 13.84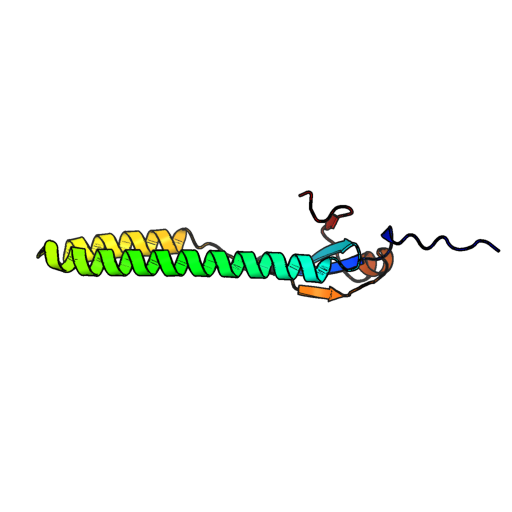7 1.00 72.62 85 ALA A CA 1
ATOM 640 C C . ALA A 1 85 ? -16.177 -1.121 13.379 1.00 72.62 85 ALA A C 1
ATOM 642 O O . ALA A 1 85 ? -15.925 -0.811 12.217 1.00 72.62 85 ALA A O 1
ATOM 643 N N . GLY A 1 86 ? -15.211 -1.421 14.255 1.00 66.69 86 GLY A N 1
ATOM 644 C CA . GLY A 1 86 ? -13.792 -1.438 13.898 1.00 66.69 86 GLY A CA 1
ATOM 645 C C . GLY A 1 86 ? -13.426 -2.541 12.901 1.00 66.69 86 GLY A C 1
ATOM 646 O O . GLY A 1 86 ? -12.527 -2.350 12.087 1.00 66.69 86 GLY A O 1
ATOM 647 N N . TRP A 1 87 ? -14.124 -3.678 12.944 1.00 67.81 87 TRP A N 1
ATOM 648 C CA . TRP A 1 87 ? -13.931 -4.785 12.008 1.00 67.81 87 TRP A CA 1
ATOM 649 C C . TRP A 1 87 ? -14.506 -4.459 10.622 1.00 67.81 87 TRP A C 1
ATOM 651 O O . TRP A 1 87 ? -13.822 -4.651 9.625 1.00 67.81 87 TRP A O 1
ATOM 661 N N . LEU A 1 88 ? -15.706 -3.869 10.563 1.00 61.97 88 LEU A N 1
ATOM 662 C CA . LEU A 1 88 ? -16.344 -3.405 9.320 1.00 61.97 88 LEU A CA 1
ATOM 663 C C . LEU A 1 88 ? -15.603 -2.240 8.649 1.00 61.97 88 LEU A C 1
ATOM 665 O O . LEU A 1 88 ? -15.575 -2.157 7.426 1.00 61.97 88 LEU A O 1
ATOM 669 N N . ALA A 1 89 ? -14.989 -1.349 9.430 1.00 58.12 89 ALA A N 1
ATOM 670 C CA . ALA A 1 89 ? -14.194 -0.242 8.897 1.00 58.12 89 ALA A CA 1
ATOM 671 C C . ALA A 1 89 ? -12.793 -0.669 8.414 1.00 58.12 89 ALA A C 1
ATOM 673 O O . ALA A 1 89 ? -12.105 0.108 7.756 1.00 58.12 89 ALA A O 1
ATOM 674 N N . GLY A 1 90 ? -12.350 -1.885 8.745 1.00 53.41 90 GLY A N 1
ATOM 675 C CA . GLY A 1 90 ? -11.031 -2.419 8.405 1.00 53.41 90 GLY A CA 1
ATOM 676 C C . GLY A 1 90 ? -10.970 -3.143 7.059 1.00 53.41 90 GLY A C 1
ATOM 677 O O . GLY A 1 90 ? -10.228 -4.117 6.965 1.00 53.41 90 GLY A O 1
ATOM 678 N N . GLY A 1 91 ? -11.759 -2.718 6.068 1.00 45.56 91 GLY A N 1
ATOM 679 C CA . GLY A 1 91 ? -11.796 -3.328 4.735 1.00 45.56 91 GLY A CA 1
ATOM 680 C C . GLY A 1 91 ? -10.429 -3.338 4.039 1.00 45.56 91 GLY A C 1
ATOM 681 O O . GLY A 1 91 ? -9.663 -2.383 4.160 1.00 45.56 91 GLY A O 1
ATOM 682 N N . ASP A 1 92 ? -10.141 -4.465 3.388 1.00 48.34 92 ASP A N 1
ATOM 683 C CA . ASP A 1 92 ? -9.062 -4.829 2.460 1.00 48.34 92 ASP A CA 1
ATOM 684 C C . ASP A 1 92 ? -7.911 -3.825 2.296 1.00 48.34 92 ASP A C 1
ATOM 686 O O . ASP A 1 92 ? -7.994 -2.827 1.588 1.00 48.34 92 ASP A O 1
ATOM 690 N N . HIS A 1 93 ? -6.794 -4.127 2.961 1.00 52.75 93 HIS A N 1
ATOM 691 C CA . HIS A 1 93 ? -5.500 -3.452 2.779 1.00 52.75 93 HIS A CA 1
ATOM 692 C C . HIS A 1 93 ? -4.506 -4.364 2.041 1.00 52.75 93 HIS A C 1
ATOM 694 O O . HIS A 1 93 ? -3.299 -4.330 2.304 1.00 52.75 93 HIS A O 1
ATOM 700 N N . GLU A 1 94 ? -5.011 -5.242 1.177 1.00 52.03 94 GLU A N 1
ATOM 701 C CA . GLU A 1 94 ? -4.164 -6.087 0.340 1.00 52.03 94 GLU A CA 1
ATOM 702 C C . GLU A 1 94 ? -3.364 -5.178 -0.617 1.00 52.03 94 GLU A C 1
ATOM 704 O O . GLU A 1 94 ? -3.913 -4.262 -1.223 1.00 52.03 94 GLU A O 1
ATOM 709 N N . GLY A 1 95 ? -2.034 -5.342 -0.610 1.00 58.22 95 GLY A N 1
ATOM 710 C CA . GLY A 1 95 ? -1.069 -4.621 -1.458 1.00 58.22 95 GLY A CA 1
ATOM 711 C C . GLY A 1 95 ? -0.791 -3.155 -1.161 1.00 58.22 95 GLY A C 1
ATOM 712 O O . GLY A 1 95 ? -0.293 -2.457 -2.039 1.00 58.22 95 GLY A O 1
ATOM 713 N N . PHE A 1 96 ? -1.024 -2.688 0.069 1.00 72.50 96 PHE A N 1
ATOM 714 C CA . PHE A 1 96 ? -0.694 -1.307 0.447 1.00 72.50 96 PHE A CA 1
ATOM 715 C C . PHE A 1 96 ? 0.795 -0.952 0.267 1.00 72.50 96 PHE A C 1
ATOM 717 O O . PHE A 1 96 ? 1.133 0.209 0.077 1.00 72.50 96 PHE A O 1
ATOM 724 N N . VAL A 1 97 ? 1.701 -1.929 0.357 1.00 88.88 97 VAL A N 1
ATOM 725 C CA . VAL A 1 97 ? 3.134 -1.711 0.130 1.00 88.88 97 VAL A CA 1
ATOM 726 C C . VAL A 1 97 ? 3.521 -2.400 -1.176 1.00 88.88 97 VAL A C 1
ATOM 728 O O . VAL A 1 97 ? 3.466 -3.632 -1.223 1.00 88.88 97 VAL A O 1
ATOM 731 N N . PRO A 1 98 ? 3.903 -1.649 -2.225 1.00 91.00 98 PRO A N 1
ATOM 732 C CA . PRO A 1 98 ? 4.396 -2.256 -3.450 1.00 91.00 98 PRO A CA 1
ATOM 733 C C . PRO A 1 98 ? 5.748 -2.935 -3.225 1.00 91.00 98 PRO A C 1
ATOM 735 O O . PRO A 1 98 ? 6.474 -2.632 -2.279 1.00 91.00 98 PRO A O 1
ATOM 738 N N . THR A 1 99 ? 6.114 -3.823 -4.141 1.00 93.88 99 THR A N 1
ATOM 739 C CA . THR A 1 99 ? 7.471 -4.380 -4.226 1.00 93.88 99 THR A CA 1
ATOM 740 C C . THR A 1 99 ? 8.138 -3.910 -5.506 1.00 93.88 99 THR A C 1
ATOM 742 O O . THR A 1 99 ? 7.485 -3.838 -6.545 1.00 93.88 99 THR A O 1
ATOM 745 N N . VAL A 1 100 ? 9.429 -3.589 -5.449 1.00 95.94 100 VAL A N 1
ATOM 746 C CA . VAL A 1 100 ? 10.212 -3.348 -6.664 1.00 95.94 100 VAL A CA 1
ATOM 747 C C . VAL A 1 100 ? 10.520 -4.705 -7.290 1.00 95.94 100 VAL A C 1
ATOM 749 O O . VAL A 1 100 ? 11.126 -5.559 -6.642 1.00 95.94 100 VAL A O 1
ATOM 752 N N . VAL A 1 101 ? 10.057 -4.930 -8.518 1.00 96.31 101 VAL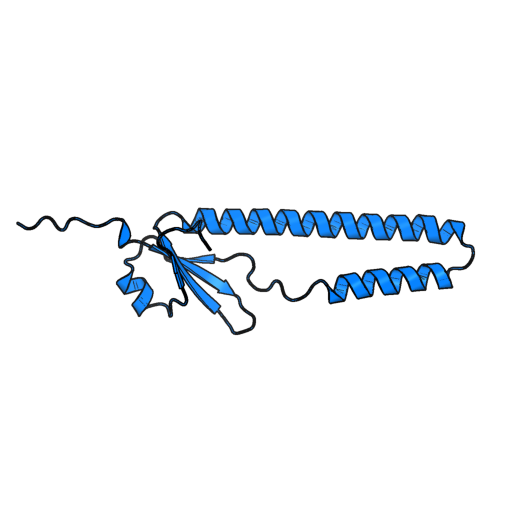 A N 1
ATOM 753 C CA . VAL A 1 101 ? 10.257 -6.201 -9.238 1.00 96.31 101 VAL A CA 1
ATOM 754 C C . VAL A 1 101 ? 11.350 -6.114 -10.293 1.00 96.31 101 VAL A C 1
ATOM 756 O O . VAL A 1 101 ? 11.952 -7.133 -10.621 1.00 96.31 101 VAL A O 1
ATOM 759 N N . ASP A 1 102 ? 11.622 -4.909 -10.787 1.00 95.81 102 ASP A N 1
ATOM 760 C CA . ASP A 1 102 ? 12.710 -4.627 -11.715 1.00 95.81 102 ASP A CA 1
ATOM 761 C C . ASP A 1 102 ? 13.211 -3.198 -11.487 1.00 95.81 102 ASP A C 1
ATOM 763 O O . ASP A 1 102 ? 12.420 -2.303 -11.179 1.00 95.81 102 ASP A O 1
ATOM 767 N N . GLU A 1 103 ? 14.515 -2.986 -11.633 1.00 94.81 103 GLU A N 1
ATOM 768 C CA . GLU A 1 103 ? 15.166 -1.695 -11.389 1.00 94.81 103 GLU A CA 1
ATOM 769 C C . GLU A 1 103 ? 15.955 -1.266 -12.615 1.00 94.81 103 GLU A C 1
ATOM 771 O O . GLU A 1 103 ? 16.657 -2.080 -13.221 1.00 94.81 103 GLU A O 1
ATOM 776 N N . ARG A 1 104 ? 15.901 0.033 -12.933 1.00 92.88 104 ARG A N 1
ATOM 777 C CA . ARG A 1 104 ? 16.666 0.634 -14.035 1.00 92.88 104 ARG A CA 1
ATOM 778 C C . ARG A 1 104 ? 16.542 -0.182 -15.323 1.00 92.88 104 ARG A C 1
ATOM 780 O O . ARG A 1 104 ? 17.547 -0.560 -15.930 1.00 92.88 104 ARG A O 1
ATOM 787 N N . ILE A 1 105 ? 15.313 -0.444 -15.754 1.00 93.62 105 ILE A N 1
ATOM 788 C CA . ILE A 1 105 ? 15.037 -1.039 -17.064 1.00 93.62 105 ILE A CA 1
ATOM 789 C C . ILE A 1 105 ? 14.490 0.007 -18.022 1.00 93.62 105 ILE A C 1
ATOM 791 O O . ILE A 1 105 ? 13.907 0.999 -17.600 1.00 93.62 105 ILE A O 1
ATOM 795 N N . ARG A 1 106 ? 14.670 -0.212 -19.326 1.00 91.69 106 ARG A N 1
ATOM 796 C CA . ARG A 1 106 ? 14.067 0.670 -20.328 1.00 91.69 106 ARG A CA 1
ATOM 797 C C . ARG A 1 106 ? 12.545 0.590 -20.290 1.00 91.69 106 ARG A C 1
ATOM 799 O O . ARG A 1 106 ? 12.001 -0.508 -20.149 1.00 91.69 106 ARG A O 1
ATOM 806 N N . LEU A 1 107 ? 11.876 1.717 -20.498 1.00 89.81 107 LEU A N 1
ATOM 807 C CA . LEU A 1 107 ? 10.422 1.822 -20.505 1.00 89.81 107 LEU A CA 1
ATOM 808 C C . LEU A 1 107 ? 9.783 0.882 -21.533 1.00 89.81 107 LEU A C 1
ATOM 810 O O . LEU A 1 107 ? 8.807 0.209 -21.213 1.00 89.81 107 LEU A O 1
ATOM 814 N N . GLU A 1 108 ? 10.361 0.729 -22.728 1.00 89.69 108 GLU A N 1
ATOM 815 C CA . GLU A 1 108 ? 9.810 -0.194 -23.729 1.00 89.69 108 GLU A CA 1
ATOM 816 C C . GLU A 1 108 ? 9.938 -1.656 -23.289 1.00 89.69 108 GLU A C 1
ATOM 818 O O . GLU A 1 108 ? 9.066 -2.488 -23.558 1.00 89.69 108 GLU A O 1
ATOM 823 N N . ARG A 1 109 ? 11.020 -1.987 -22.574 1.00 92.00 109 ARG A N 1
ATOM 824 C CA . ARG A 1 109 ? 11.186 -3.315 -21.976 1.00 92.00 109 ARG A CA 1
ATOM 825 C C . ARG A 1 109 ? 10.175 -3.528 -20.855 1.00 92.00 109 ARG A C 1
ATOM 827 O O . ARG A 1 109 ? 9.596 -4.609 -20.780 1.00 92.00 109 ARG A O 1
ATOM 834 N N . ALA A 1 110 ? 9.952 -2.518 -20.018 1.00 91.81 110 ALA A N 1
ATOM 835 C CA . ALA A 1 110 ? 8.956 -2.570 -18.959 1.00 91.81 110 ALA A CA 1
ATOM 836 C C . ALA A 1 110 ? 7.557 -2.817 -19.542 1.00 91.81 110 ALA A C 1
ATOM 838 O O . ALA A 1 110 ? 6.913 -3.783 -19.154 1.00 91.81 110 ALA A O 1
ATOM 839 N N . ALA A 1 111 ? 7.152 -2.030 -20.542 1.00 90.88 111 ALA A N 1
ATOM 840 C CA . ALA A 1 111 ? 5.843 -2.119 -21.193 1.00 90.88 111 ALA A CA 1
ATOM 841 C C . ALA A 1 111 ? 5.622 -3.414 -21.996 1.00 90.88 111 ALA A C 1
ATOM 843 O O . ALA A 1 111 ? 4.487 -3.817 -22.222 1.00 90.88 111 ALA A O 1
ATOM 844 N N . SER A 1 112 ? 6.693 -4.066 -22.461 1.00 92.62 112 SER A N 1
ATOM 845 C CA . SER A 1 112 ? 6.595 -5.354 -23.166 1.00 92.62 112 SER A CA 1
ATOM 846 C C . SER A 1 112 ? 6.658 -6.569 -22.238 1.00 92.62 112 SER A C 1
ATOM 848 O O . SER A 1 112 ? 6.153 -7.631 -22.596 1.00 92.62 112 SER A O 1
ATOM 850 N N . THR A 1 113 ? 7.293 -6.435 -21.071 1.00 93.38 113 THR A N 1
ATOM 851 C CA . THR A 1 113 ? 7.458 -7.527 -20.095 1.00 93.38 113 THR A CA 1
ATOM 852 C C . THR A 1 113 ? 6.320 -7.555 -19.081 1.00 93.38 113 THR A C 1
ATOM 854 O O . THR A 1 113 ? 5.882 -8.629 -18.672 1.00 93.38 113 THR A O 1
ATOM 857 N N . TYR A 1 114 ? 5.855 -6.378 -18.675 1.00 90.12 114 TYR A N 1
ATOM 858 C CA . TYR A 1 114 ? 4.822 -6.179 -17.674 1.00 90.12 114 TYR A CA 1
ATOM 859 C C . TYR A 1 114 ? 3.634 -5.474 -18.327 1.00 90.12 114 TYR A C 1
ATOM 861 O O . TYR A 1 114 ? 3.814 -4.565 -19.136 1.00 90.12 114 TYR A O 1
ATOM 869 N N . ASP A 1 115 ? 2.423 -5.882 -17.958 1.00 88.06 115 ASP A N 1
ATOM 870 C CA . ASP A 1 115 ? 1.209 -5.148 -18.315 1.00 88.06 115 ASP A CA 1
ATOM 871 C C . ASP A 1 115 ? 1.135 -3.909 -17.411 1.00 88.06 115 ASP A C 1
ATOM 873 O O . ASP A 1 115 ? 0.656 -3.975 -16.280 1.00 88.06 115 ASP A O 1
ATOM 877 N N . ILE A 1 116 ? 1.790 -2.823 -17.837 1.00 85.19 116 ILE A N 1
ATOM 878 C CA . ILE A 1 116 ? 1.902 -1.595 -17.045 1.00 85.19 116 ILE A CA 1
ATOM 879 C C . ILE A 1 116 ? 0.550 -0.882 -17.054 1.00 85.19 116 ILE A C 1
ATOM 881 O O . ILE A 1 116 ? 0.159 -0.287 -18.057 1.00 85.19 116 ILE A O 1
ATOM 885 N N . ASP A 1 117 ? -0.123 -0.884 -15.907 1.00 79.94 117 ASP A N 1
ATOM 886 C CA . ASP A 1 117 ? -1.421 -0.231 -15.734 1.00 79.94 117 ASP A CA 1
ATOM 887 C C . ASP A 1 117 ? -1.289 1.297 -15.734 1.00 79.94 117 ASP A C 1
ATOM 889 O O . ASP A 1 117 ? -2.166 2.019 -16.209 1.00 79.94 117 ASP A O 1
ATOM 893 N N . VAL A 1 118 ? -0.185 1.802 -15.168 1.00 79.94 118 VAL A N 1
ATOM 894 C CA . VAL A 1 118 ? 0.079 3.236 -15.021 1.00 79.94 118 VAL A CA 1
ATOM 895 C C . VAL A 1 118 ? 1.565 3.535 -15.223 1.00 79.94 118 VAL A C 1
ATOM 897 O O . VAL A 1 118 ? 2.439 2.906 -14.622 1.00 79.94 118 VAL A O 1
ATOM 900 N N . HIS A 1 119 ? 1.848 4.561 -16.022 1.00 78.81 119 HIS A N 1
ATOM 901 C CA . HIS A 1 119 ? 3.165 5.179 -16.152 1.00 78.81 119 HIS A CA 1
ATOM 902 C C . HIS A 1 119 ? 3.127 6.584 -15.537 1.00 78.81 119 HIS A C 1
ATOM 904 O O . HIS A 1 119 ? 2.185 7.330 -15.796 1.00 78.81 119 HIS A O 1
ATOM 910 N N . SER A 1 120 ? 4.106 6.927 -14.694 1.00 74.69 120 SER A N 1
ATOM 911 C CA . SER A 1 120 ? 4.183 8.231 -14.020 1.00 74.69 120 SER A CA 1
ATOM 912 C C . SER A 1 120 ? 5.540 8.871 -14.288 1.00 74.69 120 SER A C 1
ATOM 914 O O . SER A 1 120 ? 6.549 8.359 -13.809 1.00 74.69 120 SER A O 1
ATOM 916 N N . ASP A 1 121 ? 5.554 9.998 -15.000 1.00 71.81 121 ASP A N 1
ATOM 917 C CA . ASP A 1 121 ? 6.759 10.822 -15.190 1.00 71.81 121 ASP A CA 1
ATOM 918 C C . ASP A 1 121 ? 7.107 11.625 -13.923 1.00 71.81 121 ASP A C 1
ATOM 920 O O . ASP A 1 121 ? 8.273 11.907 -13.649 1.00 71.81 121 ASP A O 1
ATOM 924 N N . ASP A 1 122 ? 6.087 11.962 -13.123 1.00 68.50 122 ASP A N 1
ATOM 925 C CA . ASP A 1 122 ? 6.220 12.553 -11.791 1.00 68.50 122 ASP A CA 1
ATOM 926 C C . ASP A 1 122 ? 5.679 11.554 -10.750 1.00 68.50 122 ASP A C 1
ATOM 928 O O . ASP A 1 122 ? 4.483 11.250 -10.751 1.00 68.50 122 ASP A O 1
ATOM 932 N N . PRO A 1 123 ? 6.528 10.992 -9.875 1.00 60.38 123 PRO A N 1
ATOM 933 C CA . PRO A 1 123 ? 6.114 10.016 -8.870 1.00 60.38 123 PRO A CA 1
ATOM 934 C C . PRO A 1 123 ? 5.351 10.642 -7.686 1.00 60.38 123 PRO A C 1
ATOM 936 O O . PRO A 1 123 ? 4.924 9.907 -6.795 1.00 60.38 123 PRO A O 1
ATOM 939 N N . TYR A 1 124 ? 5.193 11.973 -7.648 1.00 61.09 124 TYR A N 1
ATOM 940 C CA . TYR A 1 124 ? 4.574 12.709 -6.538 1.00 61.09 124 TYR A CA 1
ATOM 941 C C . TYR A 1 124 ? 3.236 13.381 -6.878 1.00 61.09 124 TYR A C 1
ATOM 943 O O . TYR A 1 124 ? 2.612 13.953 -5.981 1.00 61.09 124 TYR A O 1
ATOM 951 N N . GLN A 1 125 ? 2.792 13.325 -8.133 1.00 55.75 125 GLN A N 1
ATOM 952 C CA . GLN A 1 125 ? 1.469 13.788 -8.556 1.00 55.75 125 GLN A CA 1
ATOM 953 C C . GLN A 1 125 ? 0.596 12.555 -8.824 1.00 55.75 125 GLN A C 1
ATOM 955 O O . GLN A 1 125 ? 0.962 11.706 -9.637 1.00 55.75 125 GLN A O 1
ATOM 960 N N . GLU A 1 126 ? -0.512 12.432 -8.090 1.00 45.97 126 GLU A N 1
ATOM 961 C CA . GLU A 1 126 ? -1.539 11.399 -8.313 1.00 45.97 126 GLU A CA 1
ATOM 962 C C . GLU A 1 126 ? -2.458 11.743 -9.489 1.00 45.97 126 GLU A C 1
ATOM 964 O O . GLU A 1 126 ? -2.849 12.929 -9.615 1.00 45.97 126 GLU A O 1
#

Organism: NCBI:txid1227495

Secondary structure (DSSP, 8-state):
-------GGGEEEEEEEEETTEEEEEEEETT-HHHHHHHHHHHHHHHHHHHHHHHHHHHHHHHHHHHHSS-HHHHHHHHHHHHHHHHHT----TTSS-EEEEEEEEHHHHHHHS-EEEE-SSTT--

Radius of gyration: 23.09 Å; chains: 1; bounding box: 53×24×73 Å

pLDDT: mean 77.78, std 14.4, range [41.19, 96.31]

Foldseek 3Di:
DPPPPPDLLQWWWKWWFQDPVGIAIATERFPCLVVQLVVLVVVVVVVVVVVVVVVVVLVVCLVVVCVPPVDNPVSVVVSCVVVVVVVVVPPDPGRSGIDGPGGGDGPVCCVVVHVHPYYDHDPPDD

Sequence (126 aa):
MVEDEFDDRDWVDVLRYETASGPSYRSVPAGEGNRIVAAHENELRKRIRVRRLGMTGIAIAVGVGGVLVERAVVGALVVAILVGAGWLAGGDHEGFVPTVVDERIRLERAASTYDIDVHSDDPYQE